Protein AF-A0A7X9A4T0-F1 (afdb_monomer)

Mean predicted aligned error: 4.01 Å

Solvent-accessible surface area (backbone atoms only — not comparable to full-atom values): 5784 Å² total; per-residue (Å²): 103,70,64,43,32,75,77,69,66,38,83,66,64,70,48,46,78,78,53,101,81,38,34,34,33,52,73,43,55,92,88,43,91,85,44,52,68,44,48,55,79,46,58,59,46,79,44,76,48,88,76,23,19,30,42,30,31,69,85,69,49,72,50,78,44,99,43,39,40,68,62,50,52,52,46,52,52,52,39,52,53,51,52,54,52,51,50,52,51,55,51,55,56,53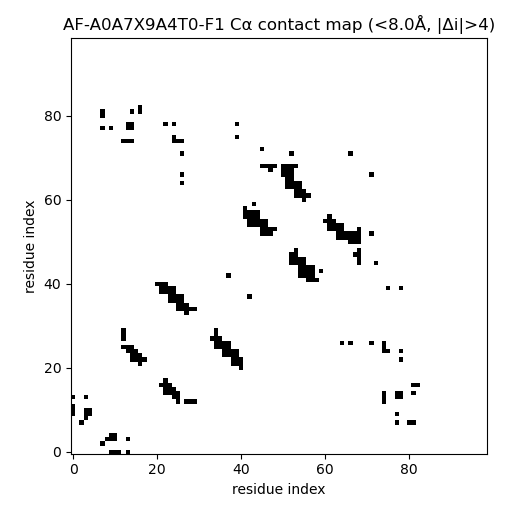,55,68,75,76,109

Nearest PDB structures (foldseek):
  4z32-assembly2_B  TM=7.248E-01  e=8.476E-01  Homo sapiens
  4z32-assembly6_F  TM=7.283E-01  e=9.024E-01  Homo sapiens
  1x11-assembly1_B  TM=5.798E-01  e=1.159E+00  Homo sapiens
  4dx9-assembly26_y  TM=4.936E-01  e=5.470E-01  Homo sapiens
  5mv9-assembly1_A  TM=4.726E-01  e=1.585E+00  Homo sapiens

Sequence (99 aa):
IKYTKEILNIKTKPPLYINENILLIPTKSLRSYDNVWINYFNVGRVVKKGSKCKVIFVDLKEIILDISYQSFLKSVNDAKKIINYVNLIIEDYKFMKIA

Structure (mmCIF, N/CA/C/O backbone):
data_AF-A0A7X9A4T0-F1
#
_entry.id   AF-A0A7X9A4T0-F1
#
loop_
_atom_site.group_PDB
_atom_site.id
_atom_site.type_symbol
_atom_site.label_atom_id
_atom_site.label_alt_id
_atom_site.label_comp_id
_atom_site.label_asym_id
_atom_site.label_entity_id
_atom_site.label_seq_id
_atom_site.pdbx_PDB_ins_code
_atom_site.Cartn_x
_atom_site.Cartn_y
_atom_site.Cartn_z
_atom_site.occupancy
_atom_site.B_iso_or_equiv
_atom_site.auth_seq_id
_atom_site.auth_comp_id
_atom_site.auth_asym_id
_atom_site.auth_atom_id
_atom_site.pdbx_PDB_model_num
ATOM 1 N N . ILE A 1 1 ? 1.135 7.176 -14.771 1.00 64.75 1 ILE A N 1
ATOM 2 C CA . ILE A 1 1 ? 2.335 7.477 -13.940 1.00 64.75 1 ILE A CA 1
ATOM 3 C C . ILE A 1 1 ? 2.774 8.945 -14.038 1.00 64.75 1 ILE A C 1
ATOM 5 O O . ILE A 1 1 ? 3.222 9.469 -13.030 1.00 64.75 1 ILE A O 1
ATOM 9 N N . LYS A 1 2 ? 2.647 9.637 -15.185 1.00 76.69 2 LYS A N 1
ATOM 10 C CA . LYS A 1 2 ? 3.071 11.050 -15.323 1.00 76.69 2 LYS A CA 1
ATOM 11 C C . LYS A 1 2 ? 2.545 11.962 -14.195 1.00 76.69 2 LYS A C 1
ATOM 13 O O . LYS A 1 2 ? 3.339 12.458 -13.406 1.00 76.69 2 LYS A O 1
ATOM 18 N N . TYR A 1 3 ? 1.226 12.036 -14.021 1.00 82.31 3 TYR A N 1
ATOM 19 C CA . TYR A 1 3 ? 0.603 12.862 -12.976 1.00 82.31 3 TYR A CA 1
ATOM 20 C C . TYR A 1 3 ? 0.942 12.430 -11.544 1.00 82.31 3 TYR A C 1
ATOM 22 O O . TYR A 1 3 ? 1.223 13.271 -10.699 1.00 82.31 3 TYR A O 1
ATOM 30 N N . THR A 1 4 ? 1.003 11.124 -11.258 1.00 85.31 4 THR A N 1
ATOM 31 C CA . THR A 1 4 ? 1.385 10.640 -9.916 1.00 85.31 4 THR A CA 1
ATOM 32 C C . THR A 1 4 ? 2.825 11.016 -9.562 1.00 85.31 4 THR A C 1
ATOM 34 O O . THR A 1 4 ? 3.139 11.248 -8.398 1.00 85.31 4 THR A O 1
ATOM 37 N N . LYS A 1 5 ? 3.710 11.093 -10.562 1.00 84.69 5 LYS A N 1
ATOM 38 C CA . LYS A 1 5 ? 5.103 11.512 -10.392 1.00 84.69 5 LYS A CA 1
ATOM 39 C C . LYS A 1 5 ? 5.224 13.025 -10.208 1.00 84.69 5 LYS A C 1
ATOM 41 O O . LYS A 1 5 ? 5.992 13.446 -9.355 1.00 84.69 5 LYS A O 1
ATOM 46 N N . GLU A 1 6 ? 4.497 13.809 -10.996 1.00 89.56 6 GLU A N 1
ATOM 47 C CA . GLU A 1 6 ? 4.564 15.277 -10.973 1.00 89.56 6 GLU A CA 1
ATOM 48 C C . GLU A 1 6 ? 3.884 15.866 -9.730 1.00 89.56 6 GLU A C 1
ATOM 50 O O . GLU A 1 6 ? 4.458 16.730 -9.079 1.00 89.56 6 GLU A O 1
ATOM 55 N N . ILE A 1 7 ? 2.709 15.351 -9.358 1.00 90.44 7 ILE A N 1
ATOM 56 C CA . ILE A 1 7 ? 1.881 15.914 -8.280 1.00 90.44 7 ILE A CA 1
ATOM 57 C C . ILE A 1 7 ? 2.226 15.287 -6.923 1.00 90.44 7 ILE A C 1
ATOM 59 O O . ILE A 1 7 ? 2.359 15.984 -5.924 1.00 90.44 7 ILE A O 1
ATOM 63 N N . LEU A 1 8 ? 2.388 13.959 -6.871 1.00 90.94 8 LEU A N 1
ATOM 64 C CA . LEU A 1 8 ? 2.516 13.214 -5.606 1.00 90.94 8 LEU A CA 1
ATOM 65 C C . LEU A 1 8 ? 3.936 12.677 -5.352 1.00 90.94 8 LEU A C 1
ATOM 67 O O . LEU A 1 8 ? 4.191 12.033 -4.329 1.00 90.94 8 LEU A O 1
ATOM 71 N N . ASN A 1 9 ? 4.872 12.906 -6.283 1.00 91.44 9 ASN A N 1
ATOM 72 C CA . ASN A 1 9 ? 6.226 12.338 -6.271 1.00 91.44 9 ASN A CA 1
ATOM 73 C C . ASN A 1 9 ? 6.241 10.797 -6.132 1.00 91.44 9 ASN A C 1
ATOM 75 O O . ASN A 1 9 ? 7.159 10.202 -5.559 1.00 91.44 9 ASN A O 1
ATOM 79 N N . ILE A 1 10 ? 5.214 10.127 -6.668 1.00 92.12 10 ILE A N 1
ATOM 80 C CA . ILE A 1 10 ? 5.103 8.665 -6.706 1.00 92.12 10 ILE A CA 1
ATOM 81 C C . ILE A 1 10 ? 5.607 8.185 -8.066 1.00 92.12 10 ILE A C 1
ATOM 83 O O . ILE A 1 10 ? 4.921 8.263 -9.089 1.00 92.12 10 ILE A O 1
ATOM 87 N N . LYS A 1 11 ? 6.852 7.702 -8.078 1.00 87.06 11 LYS A N 1
ATOM 88 C CA . LYS A 1 11 ? 7.578 7.357 -9.313 1.00 87.06 11 LYS A CA 1
ATOM 89 C C . LYS A 1 11 ? 7.204 5.988 -9.881 1.00 87.06 11 LYS A C 1
ATOM 91 O O . LYS A 1 11 ? 7.297 5.780 -11.086 1.00 87.06 11 LYS A O 1
ATOM 96 N N . THR A 1 12 ? 6.817 5.046 -9.026 1.00 88.06 12 THR A N 1
ATOM 97 C CA . THR A 1 12 ? 6.615 3.638 -9.393 1.00 88.06 12 THR A CA 1
ATOM 98 C C . THR A 1 12 ? 5.502 3.030 -8.567 1.00 88.06 12 THR A C 1
ATOM 100 O O . THR A 1 12 ? 5.402 3.363 -7.390 1.00 88.06 12 THR A O 1
ATOM 103 N N . LYS A 1 13 ? 4.768 2.072 -9.147 1.00 89.50 13 LYS A N 1
ATOM 104 C CA . LYS A 1 13 ? 3.750 1.273 -8.444 1.00 89.50 13 LYS A CA 1
ATOM 105 C C . LYS A 1 13 ? 2.754 2.150 -7.655 1.00 89.50 13 LYS A C 1
ATOM 107 O O . LYS A 1 13 ? 2.627 1.969 -6.447 1.00 89.50 13 LYS A O 1
ATOM 112 N N . PRO A 1 14 ? 2.107 3.141 -8.302 1.00 92.88 14 PRO A N 1
ATOM 113 C CA . PRO A 1 14 ? 1.181 4.011 -7.594 1.00 92.88 14 PRO A CA 1
ATOM 114 C C . PRO A 1 14 ? 0.009 3.191 -7.035 1.00 92.88 14 PRO A C 1
ATOM 116 O O . PRO A 1 14 ? -0.515 2.340 -7.760 1.00 92.88 14 PRO A O 1
ATOM 119 N N . PRO A 1 15 ? -0.407 3.430 -5.782 1.00 95.38 15 PRO A N 1
ATOM 120 C CA . PRO A 1 15 ? -1.658 2.887 -5.274 1.00 95.38 15 PRO A CA 1
ATOM 121 C C . PRO A 1 15 ? -2.858 3.371 -6.098 1.00 95.38 15 PRO A C 1
ATOM 123 O O . PRO A 1 15 ? -2.816 4.443 -6.706 1.00 95.38 15 PRO A O 1
ATOM 126 N N . LEU A 1 16 ? -3.919 2.568 -6.123 1.00 95.12 16 LEU A N 1
ATOM 127 C CA . LEU A 1 16 ? -5.130 2.827 -6.896 1.00 95.12 16 LEU A CA 1
ATOM 128 C C . LEU A 1 16 ? -6.281 3.176 -5.953 1.00 95.12 16 LEU A C 1
ATOM 130 O O . LEU A 1 16 ? -6.810 2.299 -5.273 1.00 95.12 16 LEU A O 1
ATOM 134 N N . TYR A 1 17 ? -6.652 4.452 -5.915 1.00 96.38 17 TYR A N 1
ATOM 135 C CA . TYR A 1 17 ? -7.865 4.904 -5.239 1.00 96.38 17 TYR A CA 1
ATOM 136 C C . TYR A 1 17 ? -9.074 4.653 -6.139 1.00 96.38 17 TYR A C 1
ATOM 138 O O . TYR A 1 17 ? -9.056 5.049 -7.304 1.00 96.38 17 TYR A O 1
ATOM 146 N N . ILE A 1 18 ? -10.096 3.988 -5.603 1.00 96.25 18 ILE A N 1
ATOM 147 C CA . ILE A 1 18 ? -11.344 3.692 -6.319 1.00 96.25 18 ILE A CA 1
ATOM 148 C C . ILE A 1 18 ? -12.506 4.438 -5.664 1.00 96.25 18 ILE A C 1
ATOM 150 O O . ILE A 1 18 ? -13.278 5.090 -6.359 1.00 96.25 18 ILE A O 1
ATOM 154 N N . ASN A 1 19 ? -12.618 4.351 -4.338 1.00 95.69 19 ASN A N 1
ATOM 155 C CA . ASN A 1 19 ? -13.644 5.025 -3.543 1.00 95.69 19 ASN A CA 1
ATOM 156 C C . ASN A 1 19 ? -13.199 5.136 -2.073 1.00 95.69 19 ASN A C 1
ATOM 158 O O . ASN A 1 19 ? -12.096 4.719 -1.710 1.00 95.69 19 ASN A O 1
ATOM 162 N N . GLU A 1 20 ? -14.063 5.676 -1.218 1.00 95.06 20 GLU A N 1
ATOM 163 C CA . GLU A 1 20 ? -13.830 5.893 0.213 1.00 95.06 20 GLU A CA 1
ATOM 164 C C . GLU A 1 20 ? -13.503 4.624 1.017 1.00 95.06 20 GLU A C 1
ATOM 166 O O . GLU A 1 20 ? -12.931 4.727 2.098 1.00 95.06 20 GLU A O 1
ATOM 171 N N . ASN A 1 21 ? -13.798 3.440 0.475 1.00 96.88 21 ASN A N 1
ATOM 172 C CA . ASN A 1 21 ? -13.554 2.148 1.115 1.00 96.88 21 ASN A CA 1
ATOM 173 C C . ASN A 1 21 ? -12.455 1.323 0.426 1.00 96.88 21 ASN A C 1
ATOM 175 O O . ASN A 1 21 ? -12.019 0.301 0.964 1.00 96.88 21 ASN A O 1
ATOM 179 N N . ILE A 1 22 ? -11.997 1.728 -0.766 1.00 98.00 22 ILE A N 1
ATOM 180 C CA . ILE A 1 22 ? -11.068 0.953 -1.593 1.00 98.00 22 ILE A CA 1
ATOM 181 C C . ILE A 1 22 ? -9.905 1.826 -2.075 1.00 98.00 22 ILE A C 1
ATOM 183 O O . ILE A 1 22 ? -10.038 2.653 -2.981 1.00 98.00 22 ILE A O 1
ATOM 187 N N . LEU A 1 23 ? -8.727 1.561 -1.504 1.00 98.19 23 LEU A N 1
ATOM 188 C CA . LEU A 1 23 ? -7.437 2.094 -1.935 1.00 98.19 23 LEU A CA 1
ATOM 189 C C . LEU A 1 23 ? -6.413 0.961 -1.985 1.00 98.19 23 LEU A C 1
ATOM 191 O O . LEU A 1 23 ? -5.918 0.495 -0.963 1.00 98.19 23 LEU A O 1
ATOM 195 N N . LEU A 1 24 ? -6.084 0.509 -3.189 1.00 97.94 24 LEU A N 1
ATOM 196 C CA . LEU A 1 24 ? -5.301 -0.702 -3.393 1.00 97.94 24 LEU A CA 1
ATOM 197 C C . LEU A 1 24 ? -3.806 -0.391 -3.520 1.00 97.94 24 LEU A C 1
ATOM 199 O O . LEU A 1 24 ? -3.376 0.321 -4.427 1.00 97.94 24 LEU A O 1
ATOM 203 N N . ILE A 1 25 ? -3.001 -0.974 -2.635 1.00 97.50 25 ILE A N 1
ATOM 204 C CA . ILE A 1 25 ? -1.539 -0.903 -2.640 1.00 97.50 25 ILE A CA 1
ATOM 205 C C . ILE A 1 25 ? -0.980 -2.109 -3.405 1.00 97.50 25 ILE A C 1
ATOM 207 O O . ILE A 1 25 ? -1.144 -3.241 -2.941 1.00 97.50 25 ILE A O 1
ATOM 211 N N . PRO A 1 26 ? -0.282 -1.906 -4.535 1.00 95.75 26 PRO A N 1
ATOM 212 C CA . PRO A 1 26 ? 0.398 -2.989 -5.235 1.00 95.75 26 PRO A CA 1
ATOM 213 C C . PRO A 1 26 ? 1.659 -3.425 -4.474 1.00 95.75 26 PRO A C 1
ATOM 215 O O . PRO A 1 26 ? 2.490 -2.605 -4.075 1.00 95.75 26 PRO A O 1
ATOM 218 N N . THR A 1 27 ? 1.845 -4.732 -4.305 1.00 94.69 27 THR A N 1
ATOM 219 C CA . THR A 1 27 ? 3.051 -5.283 -3.660 1.00 94.69 27 THR A CA 1
ATOM 220 C C . THR A 1 27 ? 4.238 -5.335 -4.625 1.00 94.69 27 THR A C 1
ATOM 222 O O . THR A 1 27 ? 5.371 -4.996 -4.263 1.00 94.69 27 THR A O 1
ATOM 225 N N . LYS A 1 28 ? 3.982 -5.660 -5.894 1.00 91.81 28 LYS A N 1
ATOM 226 C CA . LYS A 1 28 ? 4.966 -5.782 -6.978 1.00 91.81 28 LYS A CA 1
ATOM 227 C C . LYS A 1 28 ? 4.592 -4.880 -8.161 1.00 91.81 28 LYS A C 1
ATOM 229 O O . LYS A 1 28 ? 3.727 -4.013 -8.067 1.00 91.81 28 LYS A O 1
ATOM 234 N N . SER A 1 29 ? 5.341 -4.988 -9.257 1.00 88.50 29 SER A N 1
ATOM 235 C CA . SER A 1 29 ? 5.002 -4.289 -10.503 1.00 88.50 29 SER A CA 1
ATOM 236 C C . SER A 1 29 ? 3.615 -4.720 -10.984 1.00 88.50 29 SER A C 1
ATOM 238 O O . SER A 1 29 ? 3.273 -5.892 -10.871 1.00 88.50 29 SER A O 1
ATOM 240 N N . LEU A 1 30 ? 2.857 -3.806 -11.595 1.00 83.38 30 LEU A N 1
ATOM 241 C CA . LEU A 1 30 ? 1.538 -4.102 -12.176 1.00 83.38 30 LEU A CA 1
ATOM 242 C C . LEU A 1 30 ? 1.586 -5.189 -13.261 1.00 83.38 30 LEU A C 1
ATOM 244 O O . LEU A 1 30 ? 0.575 -5.808 -13.553 1.00 83.38 30 LEU A O 1
ATOM 248 N N . ARG A 1 31 ? 2.762 -5.408 -13.862 1.00 86.62 31 ARG A N 1
ATOM 249 C CA . ARG A 1 31 ? 2.996 -6.447 -14.876 1.00 86.62 31 ARG A CA 1
ATOM 250 C C . ARG A 1 31 ? 3.333 -7.818 -14.276 1.00 86.62 31 ARG A C 1
ATOM 252 O O . ARG A 1 31 ? 3.511 -8.768 -15.024 1.00 86.62 31 ARG A O 1
ATOM 259 N N . SER A 1 32 ? 3.498 -7.906 -12.956 1.00 88.62 32 SER A N 1
ATOM 260 C CA . SER A 1 32 ? 3.855 -9.147 -12.266 1.00 88.62 32 SER A CA 1
ATOM 261 C C . SER A 1 32 ? 2.598 -9.966 -11.992 1.00 88.62 32 SER A C 1
ATOM 263 O O . SER A 1 32 ? 1.680 -9.465 -11.346 1.00 88.62 32 SER A O 1
ATOM 265 N N . TYR A 1 33 ? 2.564 -11.222 -12.442 1.00 85.44 33 TYR A N 1
ATOM 266 C CA . TYR A 1 33 ? 1.419 -12.121 -12.229 1.00 85.44 33 TYR A CA 1
ATOM 267 C C . TYR A 1 33 ? 1.180 -12.464 -10.752 1.00 85.44 33 TYR A C 1
ATOM 269 O O . TYR A 1 33 ? 0.058 -12.745 -10.353 1.00 85.44 33 TYR A O 1
ATOM 277 N N . ASP A 1 34 ? 2.222 -12.396 -9.929 1.00 87.69 34 ASP A N 1
ATOM 278 C CA . ASP A 1 34 ? 2.186 -12.633 -8.484 1.00 87.69 34 ASP A CA 1
ATOM 279 C C . ASP A 1 34 ? 1.969 -11.346 -7.663 1.00 87.69 34 ASP A C 1
ATOM 281 O O . ASP A 1 34 ? 2.213 -11.310 -6.454 1.00 87.69 34 ASP A O 1
ATOM 285 N N . ASN A 1 35 ? 1.544 -10.256 -8.310 1.00 91.25 35 ASN A N 1
ATOM 286 C CA . ASN A 1 35 ? 1.248 -9.006 -7.626 1.00 91.25 35 ASN A CA 1
ATOM 287 C C . ASN A 1 35 ? -0.051 -9.121 -6.819 1.00 91.25 35 ASN A C 1
ATOM 289 O O . ASN A 1 35 ? -1.153 -9.080 -7.362 1.00 91.25 35 ASN A O 1
ATOM 293 N N . VAL A 1 36 ? 0.091 -9.177 -5.500 1.00 92.69 36 VAL A N 1
ATOM 294 C CA . VAL A 1 36 ? -1.031 -9.047 -4.568 1.00 92.69 36 VAL A CA 1
ATOM 295 C C . VAL A 1 36 ? -1.329 -7.567 -4.343 1.00 92.69 36 VAL A C 1
ATOM 297 O O . VAL A 1 36 ? -0.406 -6.758 -4.203 1.00 92.69 36 VAL A O 1
ATOM 300 N N . TRP A 1 37 ? -2.612 -7.222 -4.272 1.00 95.94 37 TRP A N 1
ATOM 301 C CA . TRP A 1 37 ? -3.080 -5.886 -3.916 1.00 95.94 37 TRP A CA 1
ATOM 302 C C . TRP A 1 37 ? -3.628 -5.877 -2.495 1.00 95.94 37 TRP A C 1
ATOM 304 O O . TRP A 1 37 ? -4.459 -6.708 -2.136 1.00 95.94 37 TRP A O 1
ATOM 314 N N . ILE A 1 38 ? -3.163 -4.927 -1.689 1.00 97.75 38 ILE A N 1
ATOM 315 C CA . ILE A 1 38 ? -3.567 -4.780 -0.291 1.00 97.75 38 ILE A CA 1
ATOM 316 C C . ILE A 1 38 ? -4.436 -3.538 -0.155 1.00 97.75 38 ILE A C 1
ATOM 318 O O . ILE A 1 38 ? -3.984 -2.446 -0.493 1.00 97.75 38 ILE A O 1
ATOM 322 N N . ASN A 1 39 ? -5.661 -3.681 0.351 1.00 98.25 39 ASN A N 1
ATOM 323 C CA . ASN A 1 39 ? -6.499 -2.517 0.625 1.00 98.25 39 ASN A CA 1
ATOM 324 C C . ASN A 1 39 ? -5.951 -1.747 1.835 1.00 98.25 39 ASN A C 1
ATOM 326 O O . ASN A 1 39 ? -5.938 -2.273 2.947 1.00 98.25 39 ASN A O 1
ATOM 330 N N . TYR A 1 40 ? -5.513 -0.508 1.612 1.00 98.19 40 TYR A N 1
ATOM 331 C CA . TYR A 1 40 ? -4.948 0.391 2.618 1.00 98.19 40 TYR A CA 1
ATOM 332 C C . TYR A 1 40 ? -5.881 0.566 3.817 1.00 98.19 40 TYR A C 1
ATOM 334 O O . TYR A 1 40 ? -5.424 0.495 4.953 1.00 98.19 40 TYR A O 1
ATOM 342 N N . PHE A 1 41 ? -7.185 0.715 3.572 1.00 98.19 41 PHE A N 1
ATOM 343 C CA . PHE A 1 41 ? -8.175 0.928 4.629 1.00 98.19 41 PHE A CA 1
ATOM 344 C C . PHE A 1 41 ? -8.353 -0.277 5.561 1.00 98.19 41 PHE A C 1
ATOM 346 O O . PHE A 1 41 ? -8.817 -0.122 6.685 1.00 98.19 41 PHE A O 1
ATOM 353 N N . ASN A 1 42 ? -7.947 -1.473 5.127 1.00 98.06 42 ASN A N 1
ATOM 354 C CA . ASN A 1 42 ? -7.993 -2.680 5.950 1.00 98.06 42 ASN A CA 1
ATOM 355 C C . ASN A 1 42 ? -6.663 -2.972 6.655 1.00 98.06 42 ASN A C 1
ATOM 357 O O . ASN A 1 42 ? -6.601 -3.918 7.441 1.00 98.06 42 ASN A O 1
ATOM 361 N N . VAL A 1 43 ? -5.593 -2.214 6.391 1.00 98.00 43 VAL A N 1
ATOM 362 C CA . VAL A 1 43 ? -4.294 -2.418 7.047 1.00 98.00 43 VAL A CA 1
ATOM 363 C C . VAL A 1 43 ? -4.371 -1.917 8.489 1.00 98.00 43 VAL A C 1
ATOM 365 O O . VAL A 1 43 ? -4.475 -0.719 8.725 1.00 98.00 43 VAL A O 1
ATOM 368 N N . GLY A 1 44 ? -4.262 -2.830 9.457 1.00 97.81 44 GLY A N 1
ATOM 369 C CA . GLY A 1 44 ? -4.187 -2.484 10.878 1.00 97.81 44 GLY A CA 1
ATOM 370 C C . GLY A 1 44 ? -2.749 -2.234 11.340 1.00 97.81 44 GLY A C 1
ATOM 371 O O . GLY A 1 44 ? -2.440 -1.207 11.939 1.00 97.81 44 GLY A O 1
ATOM 372 N N . ARG A 1 45 ? -1.833 -3.163 11.039 1.00 97.62 45 ARG A N 1
ATOM 373 C CA . ARG A 1 45 ? -0.415 -3.056 11.414 1.00 97.62 45 ARG A CA 1
ATOM 374 C C . ARG A 1 45 ? 0.495 -3.674 10.360 1.00 97.62 45 ARG A C 1
ATOM 376 O O . ARG A 1 45 ? 0.209 -4.733 9.811 1.00 97.62 45 ARG A O 1
ATOM 383 N N . VAL A 1 46 ? 1.648 -3.048 10.138 1.00 98.06 46 VAL A N 1
ATOM 384 C CA . VAL A 1 46 ? 2.734 -3.596 9.318 1.00 98.06 46 VAL A CA 1
ATOM 385 C C . VAL A 1 46 ? 3.889 -3.986 10.235 1.00 98.06 46 VAL A C 1
ATOM 387 O O . VAL A 1 46 ? 4.287 -3.208 11.101 1.00 98.06 46 VAL A O 1
ATOM 390 N N . VAL A 1 47 ? 4.431 -5.191 10.068 1.00 97.56 47 VAL A N 1
ATOM 391 C CA . VAL A 1 47 ? 5.488 -5.746 10.923 1.00 97.56 47 VAL A CA 1
ATOM 392 C C . VAL A 1 47 ? 6.602 -6.339 10.063 1.00 97.56 47 VAL A C 1
ATOM 394 O O . VAL A 1 47 ? 6.356 -6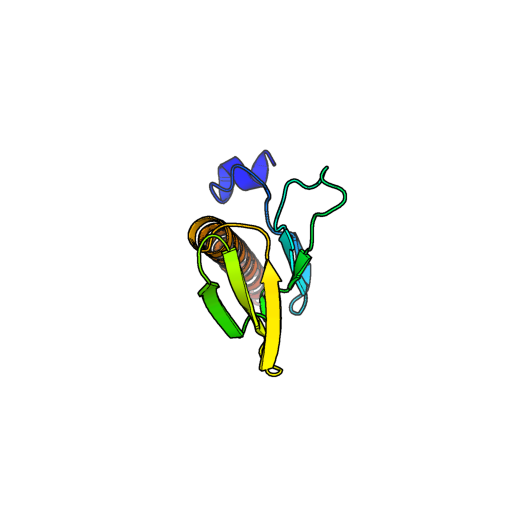.992 9.047 1.00 97.56 47 VAL A O 1
ATOM 397 N N . LYS A 1 48 ? 7.856 -6.139 10.475 1.00 97.38 48 LYS A N 1
ATOM 398 C CA . LYS A 1 48 ? 9.010 -6.798 9.855 1.00 97.38 48 LYS A CA 1
ATOM 399 C C . LYS A 1 48 ? 9.043 -8.277 10.255 1.00 97.38 48 LYS A C 1
ATOM 401 O O . LYS A 1 48 ? 9.019 -8.586 11.443 1.00 97.38 48 LYS A O 1
ATOM 406 N N . LYS A 1 49 ? 9.144 -9.189 9.282 1.00 94.88 49 LYS A N 1
ATOM 407 C CA . LYS A 1 49 ? 9.287 -10.638 9.515 1.00 94.88 49 LYS A CA 1
ATOM 408 C C . LYS A 1 49 ? 10.460 -11.1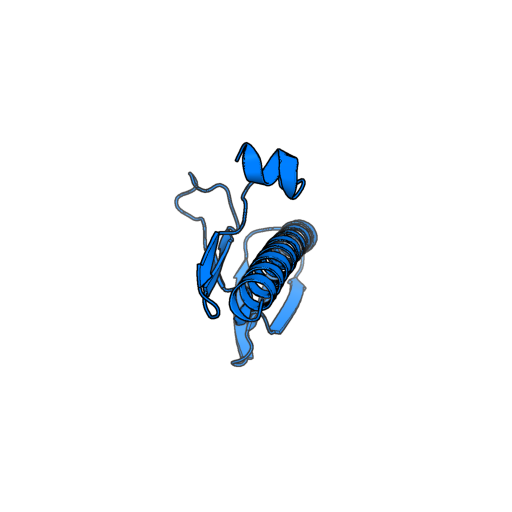76 8.694 1.00 94.88 49 LYS A C 1
ATOM 410 O O . LYS A 1 49 ? 10.302 -11.549 7.536 1.00 94.88 49 LYS A O 1
ATOM 415 N N . GLY A 1 50 ? 11.655 -11.177 9.286 1.00 95.00 50 GLY A N 1
ATOM 416 C CA . GLY A 1 50 ? 12.891 -11.511 8.571 1.00 95.00 50 GLY A CA 1
ATOM 417 C C . GLY A 1 50 ? 13.157 -10.539 7.414 1.00 95.00 50 GLY A C 1
ATOM 418 O O . GLY A 1 50 ? 13.143 -9.320 7.610 1.00 95.00 50 GLY A O 1
ATOM 419 N N . SER A 1 51 ? 13.371 -11.079 6.212 1.00 94.50 51 SER A N 1
ATOM 420 C CA . SER A 1 51 ? 13.494 -10.316 4.957 1.00 94.50 51 SER A CA 1
ATOM 421 C C . SER A 1 51 ? 12.146 -9.907 4.348 1.00 94.50 51 SER A C 1
ATOM 423 O O . SER A 1 51 ? 12.116 -9.111 3.408 1.00 94.50 51 SER A O 1
ATOM 425 N N . LYS A 1 52 ? 11.038 -10.421 4.893 1.00 96.00 52 LYS A N 1
ATOM 426 C CA . LYS A 1 52 ? 9.676 -10.233 4.390 1.00 96.00 52 LYS A CA 1
ATOM 427 C C . LYS A 1 52 ? 8.885 -9.232 5.232 1.00 96.00 52 LYS A C 1
ATOM 429 O O . LYS A 1 52 ? 9.308 -8.778 6.302 1.00 96.00 52 LYS A O 1
ATOM 434 N N . CYS A 1 53 ? 7.705 -8.895 4.734 1.00 96.94 53 CYS A N 1
ATOM 435 C CA . CYS A 1 53 ? 6.761 -7.999 5.378 1.00 96.94 53 CYS A CA 1
ATOM 436 C C . CYS A 1 53 ? 5.532 -8.790 5.822 1.00 96.94 53 CYS A C 1
ATOM 438 O O . CYS A 1 53 ? 4.968 -9.545 5.039 1.00 96.94 53 CYS A O 1
ATOM 440 N N . LYS A 1 54 ? 5.100 -8.613 7.069 1.00 98.12 54 LYS A N 1
ATOM 441 C CA . LYS A 1 54 ? 3.830 -9.141 7.568 1.00 98.12 54 LYS A CA 1
ATOM 442 C C . LYS A 1 54 ? 2.835 -7.991 7.685 1.00 98.12 54 LYS A C 1
ATOM 444 O O . LYS A 1 54 ? 3.155 -6.965 8.282 1.00 98.12 54 LYS A O 1
ATOM 449 N N . VAL A 1 55 ? 1.644 -8.173 7.132 1.00 98.25 55 VAL A N 1
ATOM 450 C CA . VAL A 1 55 ? 0.513 -7.256 7.297 1.00 98.25 55 VAL A CA 1
ATOM 451 C C . VAL A 1 55 ? -0.517 -7.940 8.178 1.00 98.25 55 VAL A C 1
ATOM 453 O O . VAL A 1 55 ? -0.871 -9.090 7.932 1.00 98.25 55 VAL A O 1
ATOM 456 N N . ILE A 1 56 ? -0.950 -7.234 9.215 1.00 98.44 56 ILE A N 1
ATOM 457 C CA . ILE A 1 56 ? -2.049 -7.613 10.098 1.00 98.44 56 ILE A CA 1
ATOM 458 C C . ILE A 1 56 ? -3.203 -6.678 9.754 1.00 98.44 56 ILE A C 1
ATOM 460 O O . ILE A 1 56 ? -3.047 -5.453 9.791 1.00 98.44 56 ILE A O 1
ATOM 464 N N . PHE A 1 57 ? -4.330 -7.250 9.363 1.00 98.38 57 PHE A N 1
ATOM 465 C CA . PHE A 1 57 ? -5.523 -6.510 8.986 1.00 98.38 57 PHE A CA 1
ATOM 466 C C . PHE A 1 57 ? -6.330 -6.091 10.219 1.00 98.38 57 PHE A C 1
ATOM 468 O O . PHE A 1 57 ? -6.111 -6.586 11.325 1.00 98.38 57 PHE A O 1
ATOM 475 N N . 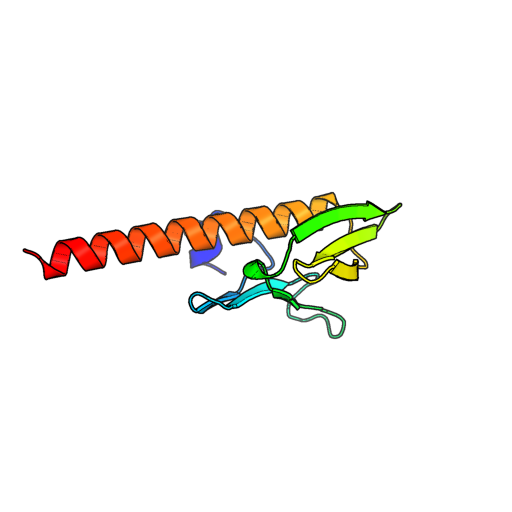VAL A 1 58 ? -7.269 -5.164 10.029 1.00 97.81 58 VAL A N 1
ATOM 476 C CA . VAL A 1 58 ? -8.190 -4.709 11.087 1.00 97.81 58 VAL A CA 1
ATOM 477 C C . VAL A 1 58 ? -9.032 -5.847 11.677 1.00 97.81 58 VAL A C 1
ATOM 479 O O . VAL A 1 58 ? -9.373 -5.800 12.852 1.00 97.81 58 VAL A O 1
ATOM 482 N N . ASP A 1 59 ? -9.311 -6.895 10.894 1.00 97.56 59 ASP A N 1
ATOM 483 C CA . ASP A 1 59 ? -10.021 -8.107 11.326 1.00 97.56 59 ASP A CA 1
ATOM 484 C C . ASP A 1 59 ? -9.088 -9.172 11.932 1.00 97.56 59 ASP A C 1
ATOM 486 O O . ASP A 1 59 ? -9.474 -10.330 12.078 1.00 97.56 59 ASP A O 1
ATOM 490 N N . LEU A 1 60 ? -7.850 -8.788 12.266 1.00 97.69 60 LEU A N 1
ATOM 491 C CA . LEU A 1 60 ? -6.790 -9.632 12.825 1.00 97.69 60 LEU A CA 1
ATOM 492 C C . LEU A 1 60 ? -6.292 -10.753 11.903 1.00 97.69 60 LEU A C 1
ATOM 494 O O . LEU A 1 60 ? -5.378 -11.485 12.289 1.00 97.69 60 LEU A O 1
ATOM 498 N N . LYS A 1 61 ? -6.810 -10.872 10.672 1.00 98.06 61 LYS A N 1
ATOM 499 C CA . LYS A 1 61 ? -6.204 -11.755 9.672 1.00 98.06 61 LYS A CA 1
ATOM 500 C C . LYS A 1 61 ? -4.815 -11.256 9.309 1.00 98.06 61 LYS A C 1
ATOM 502 O O . LYS A 1 61 ? -4.478 -10.080 9.458 1.00 98.06 61 LYS A O 1
ATOM 507 N N . GLU A 1 62 ? -3.994 -12.156 8.787 1.00 97.81 62 GLU A N 1
ATOM 508 C CA . GLU A 1 62 ? -2.596 -11.863 8.509 1.00 97.81 62 GLU A CA 1
ATOM 509 C C . GLU A 1 62 ? -2.179 -12.370 7.134 1.00 97.81 62 GLU A C 1
ATOM 511 O O . GLU A 1 62 ? -2.615 -13.428 6.684 1.00 97.81 62 GLU A O 1
ATOM 516 N N . ILE A 1 63 ? -1.271 -11.640 6.489 1.00 97.19 63 ILE A N 1
ATOM 517 C CA . ILE A 1 63 ? -0.604 -12.082 5.265 1.00 97.19 63 ILE A CA 1
ATOM 518 C C . ILE A 1 63 ? 0.893 -11.785 5.340 1.00 97.19 63 ILE A C 1
ATOM 520 O O . ILE A 1 63 ? 1.324 -10.749 5.857 1.00 97.19 63 ILE A O 1
ATOM 524 N N . ILE A 1 64 ? 1.706 -12.706 4.822 1.00 97.44 64 ILE A 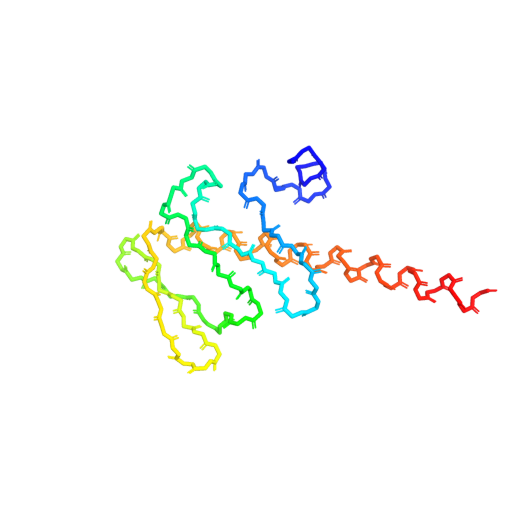N 1
ATOM 525 C CA . ILE A 1 64 ? 3.146 -12.510 4.649 1.00 97.44 64 ILE A CA 1
ATOM 526 C C . ILE A 1 64 ? 3.392 -12.183 3.182 1.00 97.44 64 ILE A C 1
ATOM 528 O O . ILE A 1 64 ? 3.138 -12.999 2.302 1.00 97.44 64 ILE A O 1
ATOM 532 N N . LEU A 1 65 ? 3.903 -10.987 2.933 1.00 95.38 65 LEU A N 1
ATOM 533 C CA . LEU A 1 65 ? 4.210 -10.480 1.609 1.00 95.38 65 LEU A CA 1
ATOM 534 C C . LE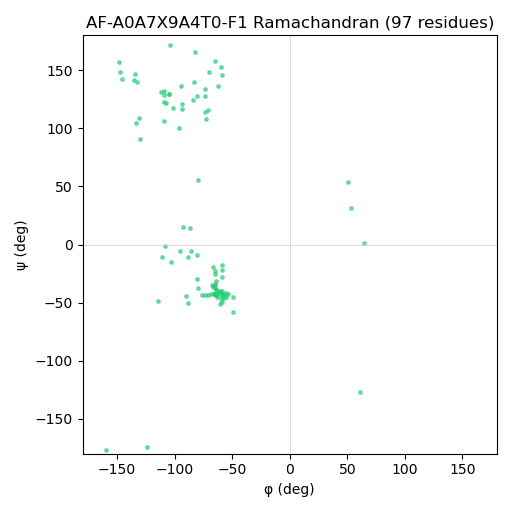U A 1 65 ? 5.677 -10.738 1.285 1.00 95.38 65 LEU A C 1
ATOM 536 O O . LEU A 1 65 ? 6.569 -10.475 2.097 1.00 95.38 65 LEU A O 1
ATOM 540 N N . ASP A 1 66 ? 5.926 -11.199 0.064 1.00 94.44 66 ASP A N 1
ATOM 541 C CA . ASP A 1 66 ? 7.266 -11.441 -0.468 1.00 94.44 66 ASP A CA 1
ATOM 542 C C . ASP A 1 66 ? 7.942 -10.142 -0.943 1.00 94.44 66 ASP A C 1
ATOM 544 O O . ASP A 1 66 ? 8.311 -9.974 -2.102 1.00 94.44 66 ASP A O 1
AT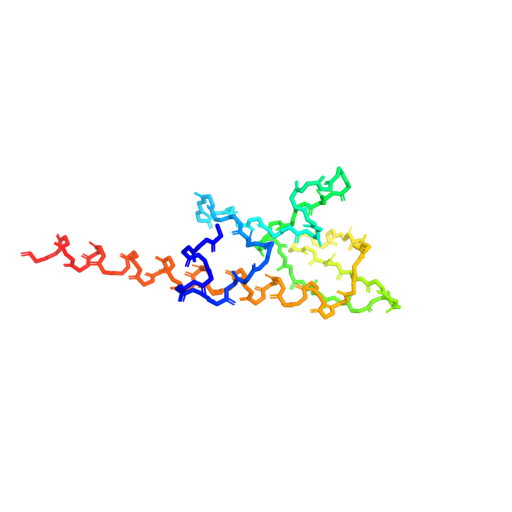OM 548 N N . ILE A 1 67 ? 8.024 -9.174 -0.029 1.00 94.75 67 ILE A N 1
ATOM 549 C CA . ILE A 1 67 ? 8.669 -7.868 -0.188 1.00 94.75 67 ILE A CA 1
ATOM 550 C C . ILE A 1 67 ? 9.235 -7.423 1.159 1.00 94.75 67 ILE A C 1
ATOM 552 O O . ILE A 1 67 ? 8.759 -7.837 2.218 1.00 94.75 67 ILE A O 1
ATOM 556 N N . SER A 1 68 ? 10.226 -6.534 1.141 1.00 96.56 68 SER A N 1
ATOM 557 C CA . SER A 1 68 ? 10.788 -6.008 2.383 1.00 96.56 68 SER A CA 1
ATOM 558 C C . SER A 1 68 ? 9.803 -5.088 3.109 1.00 96.56 68 SER A C 1
ATOM 560 O O . SER A 1 68 ? 9.031 -4.350 2.490 1.00 96.56 68 SER A O 1
ATOM 562 N N . TYR A 1 69 ? 9.888 -5.078 4.442 1.00 97.31 69 TYR A N 1
ATOM 563 C CA . TYR A 1 69 ? 9.126 -4.171 5.306 1.00 97.31 69 TYR A CA 1
ATOM 564 C C . TYR A 1 69 ? 9.220 -2.706 4.854 1.00 97.31 69 TYR A C 1
ATOM 566 O O . TYR A 1 69 ? 8.206 -2.027 4.728 1.00 97.31 69 TYR A O 1
ATOM 574 N N . GLN A 1 70 ? 10.429 -2.240 4.529 1.00 96.62 70 GLN A N 1
ATOM 575 C CA . GLN A 1 70 ? 10.653 -0.860 4.089 1.00 96.62 70 GLN A CA 1
ATOM 576 C C . GLN A 1 70 ? 10.012 -0.563 2.728 1.00 96.62 70 GLN A C 1
ATOM 578 O O . GLN A 1 70 ? 9.473 0.523 2.519 1.00 96.62 70 GLN A O 1
ATOM 583 N N . SER A 1 71 ? 10.025 -1.531 1.804 1.00 95.00 71 SER A N 1
ATOM 584 C CA . SER A 1 71 ? 9.366 -1.377 0.504 1.00 95.00 71 SER A CA 1
ATOM 585 C C . SER A 1 71 ? 7.851 -1.241 0.660 1.00 95.00 71 SER A C 1
ATOM 587 O O . SER A 1 71 ? 7.232 -0.374 0.035 1.00 95.00 71 SER A O 1
ATOM 589 N N . PHE A 1 72 ? 7.255 -2.054 1.535 1.00 96.62 72 PHE A N 1
ATOM 590 C CA . PHE A 1 72 ? 5.822 -1.977 1.785 1.00 96.62 72 PHE A CA 1
ATOM 591 C C . PHE A 1 72 ? 5.437 -0.707 2.549 1.00 96.62 72 PHE A C 1
ATOM 593 O O . PHE A 1 72 ? 4.513 -0.021 2.128 1.00 96.62 72 PHE A O 1
ATOM 600 N N . LEU A 1 73 ? 6.186 -0.320 3.589 1.00 96.75 73 LEU A N 1
ATOM 601 C CA . LEU A 1 73 ? 5.964 0.944 4.306 1.00 96.75 73 LEU A CA 1
ATOM 602 C C . LEU A 1 73 ? 5.998 2.161 3.382 1.00 96.75 73 LEU A C 1
ATOM 604 O O . LEU A 1 73 ? 5.162 3.054 3.499 1.00 96.75 73 LEU A O 1
ATOM 608 N N . LYS A 1 74 ? 6.942 2.198 2.437 1.00 95.81 74 LYS A N 1
ATOM 609 C CA . LYS A 1 74 ? 6.970 3.251 1.419 1.00 95.81 74 LYS A CA 1
ATOM 610 C C . LYS A 1 74 ? 5.663 3.286 0.622 1.00 95.81 74 LYS A C 1
ATOM 612 O O . LYS A 1 74 ? 5.119 4.360 0.399 1.00 95.81 74 LYS A O 1
ATOM 617 N N . SER A 1 75 ? 5.151 2.120 0.238 1.00 95.62 75 SER A N 1
ATOM 618 C CA . SER A 1 75 ? 3.907 1.998 -0.531 1.00 95.62 75 SER A CA 1
ATOM 619 C C . SER A 1 75 ? 2.678 2.420 0.294 1.00 95.62 75 SER A C 1
ATOM 621 O O . SER A 1 75 ? 1.773 3.057 -0.237 1.00 95.62 75 SER A O 1
ATOM 623 N N . VAL A 1 76 ? 2.681 2.160 1.607 1.00 97.31 76 VAL A N 1
ATOM 624 C CA . VAL A 1 76 ? 1.683 2.682 2.562 1.00 97.31 76 VAL A CA 1
ATOM 625 C C . VAL A 1 76 ? 1.748 4.211 2.649 1.00 97.31 76 VAL A C 1
ATOM 627 O O . VAL A 1 76 ? 0.716 4.876 2.601 1.00 97.31 76 VAL A O 1
ATOM 630 N N . ASN A 1 77 ? 2.947 4.793 2.709 1.00 96.69 77 ASN A N 1
ATOM 631 C CA . ASN A 1 77 ? 3.110 6.249 2.686 1.00 96.69 77 ASN A CA 1
ATOM 632 C C . ASN A 1 77 ? 2.635 6.864 1.363 1.00 96.69 77 ASN A C 1
ATOM 634 O O . ASN A 1 77 ? 2.024 7.930 1.368 1.00 96.69 77 ASN A O 1
ATOM 638 N N . ASP A 1 78 ? 2.882 6.200 0.235 1.00 96.69 78 ASP A N 1
ATOM 639 C CA . ASP A 1 78 ? 2.379 6.644 -1.066 1.00 96.69 78 ASP A CA 1
ATOM 640 C C . ASP A 1 78 ? 0.839 6.582 -1.128 1.00 96.69 78 ASP A C 1
ATOM 642 O O . ASP A 1 78 ? 0.216 7.488 -1.678 1.00 96.69 78 ASP A O 1
ATOM 646 N N . ALA A 1 79 ? 0.210 5.592 -0.485 1.00 97.25 79 ALA A N 1
ATOM 647 C CA . ALA A 1 79 ? -1.247 5.516 -0.353 1.00 97.25 79 ALA A CA 1
ATOM 648 C C . ALA A 1 79 ? -1.798 6.670 0.498 1.00 97.25 79 ALA A C 1
ATOM 650 O O . ALA A 1 79 ? -2.758 7.334 0.110 1.00 97.25 79 ALA A O 1
ATOM 651 N N . LYS A 1 80 ? -1.124 6.990 1.609 1.00 96.88 80 LYS A N 1
ATOM 652 C CA . LYS A 1 80 ? -1.472 8.135 2.460 1.00 96.88 80 LYS A CA 1
ATOM 653 C C . LYS A 1 80 ? -1.428 9.466 1.700 1.00 96.88 80 LYS A C 1
ATOM 655 O O . LYS A 1 80 ? -2.314 10.294 1.879 1.00 96.88 80 LYS A O 1
ATOM 660 N N . LYS A 1 81 ? -0.442 9.670 0.816 1.00 96.25 81 LYS A N 1
ATOM 661 C CA . LYS A 1 81 ? -0.380 10.875 -0.037 1.00 96.25 81 LYS A CA 1
ATOM 662 C C . LYS A 1 81 ? -1.595 10.996 -0.954 1.00 96.25 81 LYS A C 1
ATOM 664 O O . LYS A 1 81 ? -2.110 12.095 -1.119 1.00 96.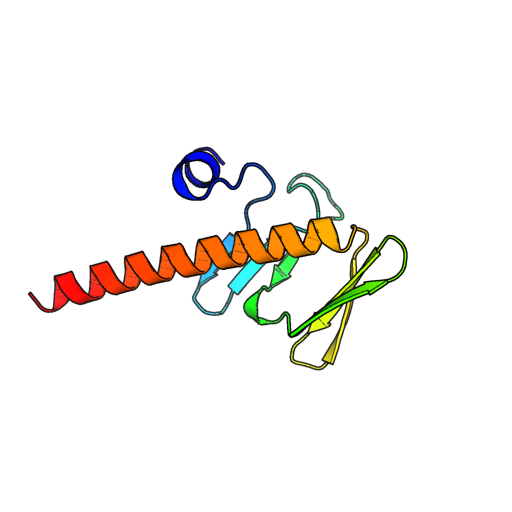25 81 LYS A O 1
ATOM 669 N N . ILE A 1 82 ? -2.041 9.881 -1.537 1.00 96.06 82 ILE A N 1
ATOM 670 C CA . ILE A 1 82 ? -3.225 9.862 -2.403 1.00 96.06 82 ILE A CA 1
ATOM 671 C C . ILE A 1 82 ? -4.473 10.253 -1.609 1.00 96.06 82 ILE A C 1
ATOM 673 O O . ILE A 1 82 ? -5.218 11.108 -2.069 1.00 96.06 82 ILE A O 1
ATOM 677 N N . ILE A 1 83 ? -4.664 9.707 -0.402 1.00 96.19 83 ILE A N 1
ATOM 678 C CA . ILE A 1 83 ? -5.796 10.084 0.464 1.00 96.19 83 ILE A CA 1
ATOM 679 C C . ILE A 1 83 ? -5.775 11.567 0.808 1.00 96.19 83 ILE A C 1
ATOM 681 O O . ILE A 1 83 ? -6.792 12.237 0.666 1.00 96.19 83 ILE A O 1
ATOM 685 N N . ASN A 1 84 ? -4.619 12.094 1.210 1.00 95.38 84 ASN A N 1
ATOM 686 C CA . ASN A 1 84 ? -4.502 13.514 1.525 1.00 95.38 84 ASN A CA 1
ATOM 687 C C . ASN A 1 84 ? -4.885 14.386 0.321 1.00 95.38 84 ASN A C 1
ATOM 689 O O . ASN A 1 84 ? -5.615 15.356 0.478 1.00 95.38 84 ASN A O 1
ATOM 693 N N . TYR A 1 85 ? -4.436 14.017 -0.881 1.00 94.88 85 TYR A N 1
ATOM 694 C CA . TYR A 1 85 ? -4.772 14.739 -2.105 1.00 94.88 85 TYR A CA 1
ATOM 695 C C . TYR A 1 85 ? -6.267 14.666 -2.448 1.00 94.88 85 TYR A C 1
ATOM 697 O O . TYR A 1 85 ? -6.865 15.677 -2.802 1.00 94.88 85 TYR A O 1
ATOM 705 N N . VAL A 1 86 ? -6.889 13.492 -2.305 1.00 93.62 86 VAL A N 1
ATOM 706 C CA . VAL A 1 86 ? -8.334 13.318 -2.526 1.00 93.62 86 VAL A CA 1
ATOM 707 C C . VAL A 1 86 ? -9.151 14.150 -1.534 1.00 93.62 86 VAL A C 1
ATOM 709 O O . VAL A 1 86 ? -10.120 14.786 -1.939 1.00 93.62 86 VAL A O 1
ATOM 712 N N . ASN A 1 87 ? -8.750 14.194 -0.263 1.00 93.88 87 ASN A N 1
ATOM 713 C CA . ASN A 1 87 ? -9.444 14.985 0.754 1.00 93.88 87 ASN A CA 1
ATOM 714 C C . ASN A 1 87 ? -9.395 16.485 0.447 1.00 93.88 87 ASN A C 1
ATOM 716 O O . ASN A 1 87 ? -10.435 17.130 0.522 1.00 93.88 87 ASN A O 1
ATOM 720 N N . LEU A 1 88 ? -8.236 17.006 0.025 1.00 93.81 88 LEU A N 1
ATOM 721 C CA . LEU A 1 88 ? -8.103 18.404 -0.403 1.00 93.81 88 LEU A CA 1
ATOM 722 C C . LEU A 1 88 ? -9.069 18.730 -1.547 1.00 93.81 88 LEU A C 1
ATOM 724 O O . LEU A 1 88 ? -9.806 19.705 -1.475 1.00 93.81 88 LEU A O 1
ATOM 728 N N . ILE A 1 89 ? -9.140 17.859 -2.559 1.00 92.19 89 ILE A N 1
ATOM 729 C CA . ILE A 1 89 ? -10.086 18.029 -3.666 1.00 92.19 89 ILE A CA 1
ATOM 730 C C . ILE A 1 89 ? -11.527 18.058 -3.142 1.00 92.19 89 ILE A C 1
ATOM 732 O O . ILE A 1 89 ? -12.294 18.948 -3.491 1.00 92.19 89 ILE A O 1
ATOM 736 N N . ILE A 1 90 ? -11.921 17.096 -2.306 1.00 90.56 90 ILE A N 1
ATOM 737 C CA . ILE A 1 90 ? -13.292 17.020 -1.780 1.00 90.56 90 ILE A CA 1
ATOM 738 C C . ILE A 1 90 ? -13.651 18.273 -0.972 1.00 90.56 90 ILE A C 1
ATOM 740 O O . ILE A 1 90 ? -14.780 18.755 -1.073 1.00 90.56 90 ILE A O 1
ATOM 744 N N . GLU A 1 91 ? -12.720 18.785 -0.169 1.00 92.12 91 GLU A N 1
ATOM 745 C CA . GLU A 1 91 ? -12.888 20.031 0.579 1.00 92.12 91 GLU A CA 1
ATOM 746 C C . GLU A 1 91 ? -13.114 21.209 -0.373 1.00 92.12 91 GLU A C 1
ATOM 748 O O . GLU A 1 91 ? -14.144 21.875 -0.256 1.00 92.12 91 GLU A O 1
ATOM 753 N N . ASP A 1 92 ? -12.256 21.386 -1.382 1.00 91.62 92 ASP A N 1
ATOM 754 C CA . ASP A 1 92 ? -12.394 22.437 -2.400 1.00 91.62 92 ASP A CA 1
ATOM 755 C C . ASP A 1 92 ? -13.764 22.383 -3.105 1.00 91.62 92 ASP A C 1
ATOM 757 O O . ASP A 1 92 ? -14.455 23.397 -3.238 1.00 91.62 92 ASP A O 1
ATOM 761 N N . TYR A 1 93 ? -14.217 21.185 -3.493 1.00 89.50 93 TYR A N 1
ATOM 762 C CA . TYR A 1 93 ? -15.533 20.991 -4.115 1.00 89.50 93 TYR A CA 1
ATOM 763 C C . TYR A 1 93 ? -16.700 21.328 -3.179 1.00 89.50 93 TYR A C 1
ATOM 765 O O . TYR A 1 93 ? -17.744 21.786 -3.649 1.00 89.50 93 TYR A O 1
ATOM 773 N N . LYS A 1 94 ? -16.569 21.086 -1.868 1.00 87.88 94 LYS A N 1
ATOM 774 C CA . LYS A 1 94 ? -17.600 21.464 -0.890 1.00 87.88 94 LYS A CA 1
ATOM 775 C C . LYS A 1 94 ? -17.696 22.978 -0.758 1.00 87.88 94 LYS A C 1
ATOM 777 O O . LYS A 1 94 ? -18.811 23.490 -0.757 1.00 87.88 94 LYS A O 1
ATOM 782 N N . PHE A 1 95 ? -16.566 23.685 -0.707 1.00 84.25 95 PHE A N 1
ATOM 783 C CA . PHE A 1 95 ? -16.555 25.150 -0.652 1.00 84.25 95 PHE A CA 1
ATOM 784 C C . PHE A 1 95 ? -17.232 25.774 -1.877 1.00 84.25 95 PHE A C 1
ATOM 786 O O . PHE A 1 95 ? -18.065 26.663 -1.723 1.00 84.25 95 PHE A O 1
ATOM 793 N N . MET A 1 96 ? -16.964 25.257 -3.080 1.00 82.50 96 MET A N 1
ATOM 794 C CA . MET A 1 96 ? -17.576 25.766 -4.317 1.00 82.50 96 MET A CA 1
ATOM 795 C C . MET A 1 96 ? -19.097 25.578 -4.401 1.00 82.50 96 MET A C 1
ATOM 797 O O . MET A 1 96 ? -19.740 26.281 -5.167 1.00 82.50 96 MET A O 1
ATOM 801 N N . LYS A 1 97 ? -19.685 24.627 -3.664 1.00 77.81 97 LYS A N 1
ATOM 802 C CA . LYS A 1 97 ? -21.140 24.376 -3.682 1.00 77.81 97 LYS A CA 1
ATOM 803 C C . LYS A 1 97 ? -21.932 25.211 -2.673 1.00 77.81 97 LYS A C 1
ATOM 805 O O . LYS A 1 97 ? -23.158 25.154 -2.692 1.00 77.81 97 LYS A O 1
ATOM 810 N N . ILE A 1 98 ? -21.246 25.896 -1.760 1.00 71.31 98 ILE A N 1
ATOM 811 C CA . ILE A 1 98 ? -21.856 26.707 -0.695 1.00 71.31 98 ILE A CA 1
ATOM 812 C C . ILE A 1 98 ? -21.767 28.212 -1.029 1.00 71.31 98 ILE A C 1
ATOM 814 O O . ILE A 1 98 ? -22.474 29.008 -0.413 1.00 71.31 98 ILE A O 1
ATOM 818 N N . ALA A 1 99 ? -20.924 28.589 -1.999 1.00 58.22 99 ALA A N 1
ATOM 819 C CA . ALA A 1 99 ? -20.830 29.932 -2.578 1.00 58.22 99 ALA A CA 1
ATOM 820 C C . ALA A 1 99 ? -21.818 30.113 -3.740 1.00 58.22 99 ALA A C 1
ATOM 822 O O . ALA A 1 99 ? -22.319 31.249 -3.893 1.00 58.22 99 ALA A O 1
#

Foldseek 3Di:
DVCCCVPVVPPAQAWDDDDPFATWQWLDHPPDPPTDTDGLNQFDDWDFDPQWIKTQGPVRDIDIGPHGSVSVVVSSVSSVSVVVVVVVVVVVVVVVVVD

pLDDT: mean 92.92, std 6.94, range [58.22, 98.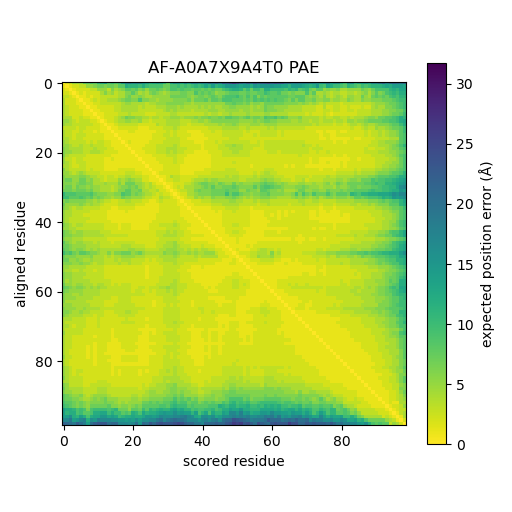44]

Radius of gyration: 15.08 Å; Cα contacts (8 Å, |Δi|>4): 145; chains: 1; bounding box: 35×43×28 Å

Secondary structure (DSSP, 8-state):
-HHHHHHH---SS--EEEETTEEEEESS-TT-TT--EEEGGGEEEEEEETTEEEEEETTS-EEEESS-HHHHHHHHHHHHHHHHHHHHHHHHHHHHTT-